Protein AF-F8W9E5-F1 (afdb_monomer_lite)

InterPro domains:
  IPR016491 Septin [cd01850] (1-180)
  IPR027417 P-loop containing nucleoside triphosphate hydrolase [G3DSA:3.40.50.300] (1-180)
  IPR027417 P-loop containing nucleoside triphosphate hydrolase [SSF52540] (2-173)
  IPR030379 Septin-type guanine nucleotide-binding (G) domain [PF00735] (1-180)
  IPR030379 Septin-type guanine nucleotide-binding (G) domain [PS51719] (1-180)

pLDDT: mean 79.99, std 14.49, range [37.31, 93.31]

Foldseek 3Di:
DEAEAPPLCRLVVVCVPPVPVVPPDDDDDPPVVSPDQCPAWDWDWDFDQDPNDTDTDIDTDHGHADPDPDRVPVLVVVLVVQVVLVVQQVCQCVDPPVPDRDRPHAAEYEYEDELPDLEADPSRLVNLVSPQVRYAYDYDHGPCVVDDPVSVVSHVVRHVVVCVVSVRDHDDDPPPPPPD

Structure (mmCIF, N/CA/C/O backbone):
data_AF-F8W9E5-F1
#
_entry.id   AF-F8W9E5-F1
#
loop_
_atom_site.group_PDB
_atom_site.id
_atom_site.type_symbol
_atom_site.label_atom_id
_atom_site.label_alt_id
_atom_site.label_comp_id
_atom_s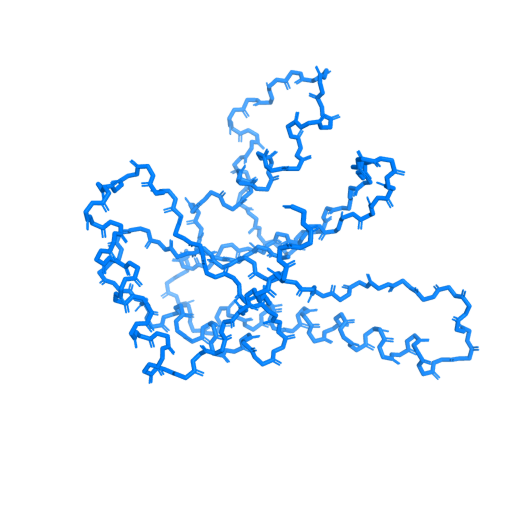ite.label_asym_id
_atom_site.label_entity_id
_atom_site.label_seq_id
_atom_site.pdbx_PDB_ins_code
_atom_site.Cartn_x
_atom_site.Cartn_y
_atom_site.Cartn_z
_atom_site.occupancy
_atom_site.B_iso_or_equiv
_atom_site.auth_seq_id
_atom_site.auth_comp_id
_atom_site.auth_asym_id
_atom_site.auth_atom_id
_atom_site.pdbx_PDB_model_num
ATOM 1 N N . MET A 1 1 ? -6.004 2.697 3.919 1.00 90.06 1 MET A N 1
ATOM 2 C CA . MET A 1 1 ? -4.551 2.927 4.100 1.00 90.06 1 MET A CA 1
ATOM 3 C C . MET A 1 1 ? -3.919 3.147 2.739 1.00 90.06 1 MET A C 1
ATOM 5 O O . MET A 1 1 ? -4.359 2.513 1.785 1.00 90.06 1 MET A O 1
ATOM 9 N N . VAL A 1 2 ? -2.941 4.044 2.631 1.00 90.50 2 VAL A N 1
ATOM 10 C CA . VAL A 1 2 ? -2.163 4.258 1.401 1.00 90.50 2 VAL A CA 1
ATOM 11 C C . VAL A 1 2 ? -0.711 3.881 1.656 1.00 90.50 2 VAL A C 1
ATOM 13 O O . VAL A 1 2 ? -0.153 4.315 2.653 1.00 90.50 2 VAL A O 1
ATOM 16 N N . ALA A 1 3 ? -0.119 3.076 0.776 1.00 89.94 3 ALA A N 1
ATOM 17 C CA . ALA A 1 3 ? 1.264 2.619 0.880 1.00 89.94 3 ALA A CA 1
ATOM 18 C C . ALA A 1 3 ? 1.965 2.710 -0.475 1.00 89.94 3 ALA A C 1
ATOM 20 O O . ALA A 1 3 ? 1.341 2.560 -1.520 1.00 89.94 3 ALA A O 1
ATOM 21 N N . GLY A 1 4 ? 3.266 2.979 -0.472 1.00 88.06 4 GLY A N 1
ATOM 22 C CA . GLY A 1 4 ? 4.052 3.104 -1.698 1.00 88.06 4 GLY A CA 1
ATOM 23 C C . GLY A 1 4 ? 5.309 3.935 -1.498 1.00 88.06 4 GLY A C 1
ATOM 24 O O . GLY A 1 4 ? 5.489 4.584 -0.461 1.00 88.06 4 GLY A O 1
ATOM 25 N N . GLU A 1 5 ? 6.148 3.966 -2.524 1.00 86.56 5 GLU A N 1
ATOM 26 C CA . GLU A 1 5 ? 7.388 4.737 -2.518 1.00 86.56 5 GLU A CA 1
ATOM 27 C C . GLU A 1 5 ? 7.144 6.237 -2.286 1.00 86.56 5 GLU A C 1
ATOM 29 O O . GLU A 1 5 ? 6.066 6.794 -2.558 1.00 86.56 5 GLU A O 1
ATOM 34 N N . SER A 1 6 ? 8.147 6.897 -1.712 1.00 84.81 6 SER A N 1
ATOM 35 C CA . SER A 1 6 ? 8.169 8.350 -1.549 1.00 84.81 6 SER A CA 1
ATOM 36 C C . SER A 1 6 ? 8.002 9.065 -2.899 1.00 84.81 6 SER A C 1
ATOM 38 O O . SER A 1 6 ? 8.430 8.585 -3.944 1.00 84.81 6 SER A O 1
ATOM 40 N N . GLY A 1 7 ? 7.304 10.203 -2.921 1.00 82.69 7 GLY A N 1
ATOM 41 C CA . GLY A 1 7 ? 7.144 10.994 -4.151 1.00 82.69 7 GLY A CA 1
ATOM 42 C C . GLY A 1 7 ? 6.187 10.435 -5.223 1.00 82.69 7 GLY A C 1
ATOM 43 O O . GLY A 1 7 ? 6.042 11.057 -6.280 1.00 82.69 7 GLY A O 1
ATOM 44 N N . LEU A 1 8 ? 5.473 9.331 -4.964 1.00 85.75 8 LEU A N 1
ATOM 45 C CA . LEU A 1 8 ? 4.451 8.778 -5.876 1.00 85.75 8 LEU A CA 1
ATOM 46 C C . LEU A 1 8 ? 3.090 9.503 -5.841 1.00 85.75 8 LEU A C 1
ATOM 48 O O . LEU A 1 8 ? 2.180 9.138 -6.580 1.00 85.75 8 LEU A O 1
ATOM 52 N N . GLY A 1 9 ? 2.937 10.545 -5.017 1.00 83.94 9 GLY A N 1
ATOM 53 C CA . GLY A 1 9 ? 1.697 11.331 -4.945 1.00 83.94 9 GLY A CA 1
ATOM 54 C C . GLY A 1 9 ? 0.598 10.714 -4.072 1.00 83.94 9 GLY A C 1
ATOM 55 O O . GLY A 1 9 ? -0.576 10.987 -4.301 1.00 83.94 9 GLY A O 1
ATOM 56 N N . LYS A 1 10 ? 0.961 9.908 -3.062 1.00 85.12 10 LYS A N 1
ATOM 57 C CA . LYS A 1 10 ? 0.021 9.275 -2.114 1.00 85.12 10 LYS A CA 1
ATOM 58 C C . LYS A 1 10 ? -0.895 10.299 -1.437 1.00 85.12 10 LYS A C 1
ATOM 60 O O . LYS A 1 10 ? -2.113 10.239 -1.593 1.00 85.12 10 LYS A O 1
ATOM 65 N N . SER A 1 11 ? -0.304 11.285 -0.763 1.00 80.44 11 SER A N 1
ATOM 66 C CA . SER A 1 11 ? -1.037 12.340 -0.058 1.00 80.44 11 SER A CA 1
ATOM 67 C C . SER A 1 11 ? -1.807 13.237 -1.038 1.00 80.44 11 SER A C 1
ATOM 69 O O . SER A 1 11 ? -2.925 13.654 -0.752 1.00 80.44 11 SER A O 1
ATOM 71 N N . THR A 1 12 ? -1.276 13.458 -2.249 1.00 84.00 12 THR A N 1
ATOM 72 C CA . THR A 1 12 ? -1.982 14.183 -3.319 1.00 84.00 12 THR A CA 1
ATOM 73 C C . THR A 1 12 ? -3.252 13.458 -3.760 1.00 84.00 12 THR A C 1
ATOM 75 O O . THR A 1 12 ? -4.295 14.099 -3.866 1.00 84.00 12 THR A O 1
ATOM 78 N N . LEU A 1 13 ? -3.200 12.136 -3.975 1.00 82.94 13 LEU A N 1
ATOM 79 C CA . LEU A 1 13 ? -4.382 11.353 -4.342 1.00 82.94 13 LEU A CA 1
ATOM 80 C C . LEU A 1 13 ? -5.411 11.354 -3.208 1.00 82.94 13 LEU A C 1
ATOM 82 O O . LEU A 1 13 ? -6.591 11.568 -3.462 1.00 82.94 13 LEU A O 1
ATOM 86 N N . VAL A 1 14 ? -4.964 11.179 -1.961 1.00 80.06 14 VAL A N 1
ATOM 87 C CA . VAL A 1 14 ? -5.827 11.260 -0.772 1.00 80.06 14 VAL A CA 1
ATOM 88 C C . VAL A 1 14 ? -6.553 12.605 -0.711 1.00 80.06 14 VAL A C 1
ATOM 90 O O . VAL A 1 14 ? -7.770 12.650 -0.533 1.00 80.06 14 VAL A O 1
ATOM 93 N N . HIS A 1 15 ? -5.822 13.704 -0.908 1.00 77.94 15 HIS A N 1
ATOM 94 C CA . HIS A 1 15 ? -6.402 15.042 -0.924 1.00 77.94 15 HIS A CA 1
ATOM 95 C C . HIS A 1 15 ? -7.383 15.229 -2.088 1.00 77.94 15 HIS A C 1
ATOM 97 O O . HIS A 1 15 ? -8.457 15.797 -1.896 1.00 77.94 15 HIS A O 1
ATOM 103 N N . SER A 1 16 ? -7.050 14.722 -3.275 1.00 77.19 16 SER A N 1
ATOM 104 C CA . SER A 1 16 ? -7.917 14.816 -4.448 1.00 77.19 16 SER A CA 1
ATOM 105 C C . SER A 1 16 ? -9.219 14.034 -4.278 1.00 77.19 16 SER A C 1
ATOM 107 O O . SER A 1 16 ? -10.268 14.557 -4.632 1.00 77.19 16 SER A O 1
ATOM 109 N N . LEU A 1 17 ? -9.161 12.812 -3.739 1.00 72.31 17 LEU A N 1
ATOM 110 C CA . LEU A 1 17 ? -10.321 11.923 -3.619 1.00 72.31 17 LEU A CA 1
ATOM 111 C C . LEU A 1 17 ? -11.288 12.347 -2.514 1.00 72.31 17 LEU A C 1
ATOM 113 O O . LEU A 1 17 ? -12.491 12.206 -2.687 1.00 72.31 17 LEU A O 1
ATOM 117 N N . PHE A 1 18 ? -10.774 12.835 -1.382 1.00 66.12 18 PHE A N 1
ATOM 118 C CA . PHE A 1 18 ? -11.603 13.020 -0.186 1.00 66.12 18 PHE A CA 1
ATOM 119 C C . PHE A 1 18 ? -11.687 14.465 0.299 1.00 66.12 18 PHE A C 1
ATOM 121 O O . PHE A 1 18 ? -12.692 14.853 0.880 1.00 66.12 18 PHE A O 1
ATOM 128 N N . LEU A 1 19 ? -10.663 15.291 0.071 1.00 60.38 19 LEU A N 1
ATOM 129 C CA . LEU A 1 19 ? -10.613 16.649 0.633 1.00 60.38 19 LEU A CA 1
ATOM 130 C C . LEU A 1 19 ? -11.053 17.733 -0.364 1.00 60.38 19 LEU A C 1
ATOM 132 O O . LEU A 1 19 ? -11.268 18.871 0.047 1.00 60.38 19 LEU A O 1
ATOM 136 N N . THR A 1 20 ? -11.223 17.409 -1.648 1.00 53.44 20 THR A N 1
ATOM 137 C CA . THR A 1 20 ? -11.643 18.400 -2.659 1.00 53.44 20 THR A CA 1
ATOM 138 C C . THR A 1 20 ? -13.136 18.732 -2.560 1.00 53.44 20 THR A C 1
ATOM 140 O O . THR A 1 20 ? -13.498 19.896 -2.704 1.00 53.44 20 THR A O 1
ATOM 143 N N . ASP A 1 21 ? -13.995 17.767 -2.213 1.00 48.97 21 ASP A N 1
ATOM 144 C CA . ASP A 1 21 ? -15.437 18.022 -2.047 1.00 48.97 21 ASP A CA 1
ATOM 145 C C . ASP A 1 21 ? -15.818 18.600 -0.673 1.00 48.97 21 ASP A C 1
ATOM 147 O O . ASP A 1 21 ? -16.807 19.326 -0.554 1.00 48.97 21 ASP A O 1
ATOM 151 N N . LEU A 1 22 ? -15.013 18.347 0.365 1.00 47.31 22 LEU A N 1
ATOM 152 C CA . LEU A 1 22 ? -15.283 18.805 1.735 1.00 47.31 22 LEU A CA 1
ATOM 153 C C . LEU A 1 22 ? -14.877 20.262 2.011 1.00 47.31 22 LEU A C 1
ATOM 155 O O . LEU A 1 22 ? -15.396 20.881 2.939 1.00 47.31 22 LEU A O 1
ATOM 159 N N . TYR A 1 23 ? -13.981 20.835 1.204 1.00 45.84 23 TYR A N 1
ATOM 160 C CA . TYR A 1 23 ? -13.493 22.207 1.363 1.00 45.84 23 TYR A CA 1
ATOM 161 C C . TYR A 1 23 ? -13.852 23.071 0.150 1.00 45.84 23 TYR A C 1
ATOM 163 O O . TYR A 1 23 ? -12.975 23.555 -0.561 1.00 45.84 23 TYR A O 1
ATOM 171 N N . LYS A 1 24 ? -15.148 23.345 -0.053 1.00 46.81 24 LYS A N 1
ATOM 172 C CA . LYS A 1 24 ? -15.602 24.353 -1.035 1.00 46.81 24 LYS A CA 1
ATOM 173 C C . LYS A 1 24 ? -15.094 25.779 -0.741 1.00 46.81 24 LYS A C 1
ATOM 175 O O . LYS A 1 24 ? -15.193 26.630 -1.615 1.00 46.81 24 LYS A O 1
ATOM 180 N N . ASP A 1 25 ? -14.527 26.036 0.446 1.00 43.41 25 ASP A N 1
ATOM 181 C CA . ASP A 1 25 ? -14.233 27.397 0.925 1.00 43.41 25 ASP A CA 1
ATOM 182 C C . ASP A 1 25 ? -12.866 27.573 1.631 1.00 43.41 25 ASP A C 1
ATOM 184 O O . ASP A 1 25 ? -12.751 28.296 2.620 1.00 43.41 25 ASP A O 1
ATOM 188 N N . ARG A 1 26 ? -11.775 26.935 1.171 1.00 43.44 26 ARG A N 1
ATOM 189 C CA . ARG A 1 26 ? -10.431 27.321 1.659 1.00 43.44 26 ARG A CA 1
ATOM 190 C C . ARG A 1 26 ? -9.377 27.494 0.575 1.00 43.44 26 ARG A C 1
ATOM 192 O O . ARG A 1 26 ? -9.168 26.635 -0.274 1.00 43.44 26 ARG A O 1
ATOM 199 N N . LYS A 1 27 ? -8.684 28.637 0.704 1.00 42.12 27 LYS A N 1
ATOM 200 C CA . LYS A 1 27 ? -7.430 29.029 0.049 1.00 42.12 27 LYS A CA 1
ATOM 201 C C . LYS A 1 27 ? -6.542 27.816 -0.208 1.00 42.12 27 LYS A C 1
ATOM 203 O O . LYS A 1 27 ? -6.202 27.091 0.726 1.00 42.12 27 LYS A O 1
ATOM 208 N N . LEU A 1 28 ? -6.131 27.668 -1.464 1.00 44.16 28 LEU A N 1
ATOM 209 C CA . LEU A 1 28 ? -5.046 26.788 -1.876 1.00 44.16 28 LEU A CA 1
ATOM 210 C C . LEU A 1 28 ? -3.844 27.045 -0.956 1.00 44.16 28 LEU A C 1
ATOM 212 O O . LEU A 1 28 ? -3.233 28.109 -1.025 1.00 44.16 28 LEU A O 1
ATOM 216 N N . LEU A 1 29 ? -3.544 26.101 -0.062 1.00 42.84 29 LEU A N 1
ATOM 217 C CA . LEU A 1 29 ? -2.270 26.092 0.654 1.00 42.84 29 LEU A CA 1
ATOM 218 C C . LEU A 1 29 ? -1.157 26.010 -0.398 1.00 42.84 29 LEU A C 1
ATOM 220 O O . LEU A 1 29 ? -1.277 25.237 -1.360 1.00 42.84 29 LEU A O 1
ATOM 224 N N . SER A 1 30 ? -0.114 26.827 -0.240 1.00 47.31 30 SER A N 1
ATOM 225 C CA . SER A 1 30 ? 1.034 26.856 -1.148 1.00 47.31 30 SER A CA 1
ATOM 226 C C . SER A 1 30 ? 1.631 25.455 -1.285 1.00 47.31 30 SER A C 1
ATOM 228 O O . SER A 1 30 ? 1.647 24.680 -0.328 1.00 47.31 30 SER A O 1
ATOM 230 N N . ALA A 1 31 ? 2.113 25.112 -2.483 1.00 50.09 31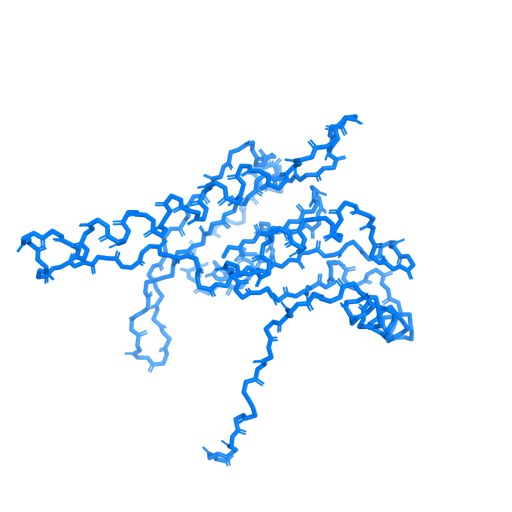 ALA A N 1
ATOM 231 C CA . ALA A 1 31 ? 2.645 23.781 -2.790 1.00 50.09 31 ALA A CA 1
ATOM 232 C C . ALA A 1 31 ? 3.721 23.319 -1.787 1.00 50.09 31 ALA A C 1
ATOM 234 O O . ALA A 1 31 ? 3.818 22.131 -1.512 1.00 50.09 31 ALA A O 1
ATOM 235 N N . GLU A 1 32 ? 4.459 24.256 -1.195 1.00 46.34 32 GLU A N 1
ATOM 236 C CA . GLU A 1 32 ? 5.550 24.026 -0.244 1.00 46.34 32 GLU A CA 1
ATOM 237 C C . GLU A 1 32 ? 5.082 23.474 1.117 1.00 46.34 32 GLU A C 1
ATOM 239 O O . GLU A 1 32 ? 5.745 22.603 1.672 1.00 46.34 32 GLU A O 1
ATOM 244 N N . GLU A 1 33 ? 3.914 23.882 1.630 1.00 46.22 33 GLU A N 1
ATOM 245 C CA . GLU A 1 33 ? 3.366 23.356 2.899 1.00 46.22 33 GLU A CA 1
ATOM 246 C C . GLU A 1 33 ? 2.721 21.968 2.733 1.00 46.22 33 GLU A C 1
ATOM 248 O O . GLU A 1 33 ? 2.460 21.271 3.712 1.00 46.22 33 GLU A O 1
ATOM 253 N N . ARG A 1 34 ? 2.465 21.544 1.487 1.00 50.31 34 ARG A N 1
ATOM 254 C CA . ARG A 1 34 ? 1.841 20.251 1.151 1.00 50.31 34 ARG A CA 1
ATOM 255 C C . ARG A 1 34 ? 2.852 19.105 0.997 1.00 50.31 34 ARG A C 1
ATOM 257 O O . ARG A 1 34 ? 2.428 17.977 0.761 1.00 50.31 34 ARG A O 1
ATOM 264 N N . ILE A 1 35 ? 4.158 19.385 1.087 1.00 51.16 35 ILE A N 1
ATOM 265 C CA . ILE A 1 35 ? 5.258 18.440 0.806 1.00 51.16 35 ILE A CA 1
ATOM 266 C C . ILE A 1 35 ? 6.114 18.216 2.069 1.00 51.16 35 ILE A C 1
ATOM 268 O O . ILE A 1 35 ? 7.334 18.105 1.996 1.00 51.16 35 ILE A O 1
ATOM 272 N N . SER A 1 36 ? 5.520 18.152 3.264 1.00 52.31 36 SER A N 1
ATOM 273 C CA . SER A 1 36 ? 6.252 17.544 4.380 1.00 52.31 36 SER A CA 1
ATOM 274 C C . SER A 1 36 ? 6.324 16.036 4.128 1.00 52.31 36 SER A C 1
ATOM 276 O O . SER A 1 36 ? 5.306 15.378 3.918 1.00 52.31 36 SER A O 1
ATOM 278 N N . GLN A 1 37 ? 7.538 15.479 4.072 1.00 56.84 37 GLN A N 1
ATOM 279 C CA . GLN A 1 37 ? 7.709 14.030 3.981 1.00 56.84 37 GLN A CA 1
ATOM 280 C C . GLN A 1 37 ? 7.043 13.383 5.198 1.00 56.84 37 GLN A C 1
ATOM 282 O O . GLN A 1 37 ? 7.325 13.758 6.337 1.00 56.84 37 GLN A O 1
ATOM 287 N N . THR A 1 38 ? 6.152 12.422 4.965 1.00 57.19 38 THR A N 1
ATOM 288 C CA . THR A 1 38 ? 5.523 11.659 6.041 1.00 57.19 38 THR A CA 1
ATOM 289 C C . THR A 1 38 ? 6.595 10.775 6.683 1.00 57.19 38 THR A C 1
ATOM 291 O O . THR A 1 38 ? 7.044 9.810 6.068 1.00 57.19 38 THR A O 1
ATOM 294 N N . VAL A 1 39 ? 7.059 11.137 7.885 1.00 59.28 39 VAL A N 1
ATOM 295 C CA . VAL A 1 39 ? 8.089 10.386 8.638 1.00 59.28 39 VAL A CA 1
ATOM 296 C C . VAL A 1 39 ? 7.459 9.277 9.491 1.00 59.28 39 VAL A C 1
ATOM 298 O O . VAL A 1 39 ? 8.086 8.255 9.753 1.00 59.28 39 VAL A O 1
ATOM 301 N N . GLU A 1 40 ? 6.192 9.445 9.874 1.00 72.19 40 GLU A N 1
ATOM 302 C CA . GLU A 1 40 ? 5.436 8.529 10.734 1.00 72.19 40 GLU A CA 1
ATOM 303 C C . GLU A 1 40 ? 4.084 8.160 10.107 1.00 72.19 40 GLU A C 1
ATOM 305 O O . GLU A 1 40 ? 3.624 8.806 9.168 1.00 72.19 40 GLU A O 1
ATOM 310 N N . ILE A 1 41 ? 3.436 7.108 10.617 1.00 81.56 41 ILE A N 1
ATOM 311 C CA . ILE A 1 41 ? 2.098 6.705 10.165 1.00 81.56 41 ILE A CA 1
ATOM 312 C C . ILE A 1 41 ? 1.070 7.716 10.694 1.00 81.56 41 ILE A C 1
ATOM 314 O O . ILE A 1 41 ? 0.786 7.749 11.892 1.00 81.56 41 ILE A O 1
ATOM 318 N N . LEU A 1 42 ? 0.488 8.524 9.806 1.00 80.38 42 LEU A N 1
ATOM 319 C CA . LEU A 1 42 ? -0.501 9.544 10.160 1.00 80.38 42 LEU A CA 1
ATOM 320 C C . LEU A 1 42 ? -1.923 9.034 9.926 1.00 80.38 42 LEU A C 1
ATOM 322 O O . LEU A 1 42 ? -2.237 8.483 8.871 1.00 80.38 42 LEU A O 1
ATOM 326 N N . LYS A 1 43 ? -2.809 9.251 10.905 1.00 83.31 43 LYS A N 1
ATOM 327 C CA . LYS A 1 43 ? -4.241 8.948 10.787 1.00 83.31 43 LYS A CA 1
ATOM 328 C C . LYS A 1 43 ? -5.035 10.241 10.630 1.00 83.31 43 LYS A C 1
ATOM 330 O O . LYS A 1 43 ? -5.034 11.083 11.523 1.00 83.31 43 LYS A O 1
ATOM 335 N N . HIS A 1 44 ? -5.776 10.356 9.538 1.00 81.38 44 HIS A N 1
ATOM 336 C CA . HIS A 1 44 ? -6.733 11.427 9.296 1.00 81.38 44 HIS A CA 1
ATOM 337 C C . HIS A 1 44 ? -8.137 10.838 9.292 1.00 81.38 44 HIS A C 1
ATOM 339 O O . HIS A 1 44 ? -8.450 9.981 8.475 1.00 81.38 44 HIS A O 1
ATOM 345 N N . THR A 1 45 ? -8.978 11.270 10.225 1.00 81.31 45 THR A N 1
ATOM 346 C CA . THR A 1 45 ? -10.383 10.853 10.278 1.00 81.31 45 THR A CA 1
ATOM 347 C C . THR A 1 45 ? -11.245 11.980 9.745 1.00 81.31 45 THR A C 1
ATOM 349 O O . THR A 1 45 ? -11.083 13.126 10.161 1.00 81.31 45 THR A O 1
ATOM 352 N N . VAL A 1 46 ? -12.132 11.654 8.815 1.00 79.75 46 VAL A N 1
ATOM 353 C CA . VAL A 1 46 ? -12.977 12.604 8.105 1.00 79.75 46 VAL A CA 1
ATOM 354 C C . VAL A 1 46 ? -14.397 12.057 8.080 1.00 79.75 46 VAL A C 1
ATOM 356 O O . VAL A 1 46 ? -14.615 10.918 7.674 1.00 79.75 46 VAL A O 1
ATOM 359 N N . ASP A 1 47 ? -15.361 12.867 8.501 1.00 81.00 47 ASP A N 1
ATOM 360 C CA . ASP A 1 47 ? -16.779 12.546 8.368 1.00 81.00 47 ASP A CA 1
ATOM 361 C C . ASP A 1 47 ? -17.282 13.072 7.016 1.00 81.00 47 ASP A C 1
ATOM 363 O O . ASP A 1 47 ? -17.189 14.265 6.724 1.00 81.00 47 ASP A O 1
ATOM 367 N N . ILE A 1 48 ? -17.775 12.169 6.174 1.00 78.56 48 ILE A N 1
ATOM 368 C CA . ILE A 1 48 ? -18.254 12.426 4.813 1.00 78.56 48 ILE A CA 1
ATOM 369 C C . ILE A 1 48 ? -19.754 12.125 4.772 1.00 78.56 48 ILE A C 1
ATOM 371 O O . ILE A 1 48 ? -20.217 11.185 5.415 1.00 78.56 48 ILE A O 1
ATOM 375 N N . GLU A 1 49 ? -20.525 12.897 4.012 1.00 78.94 49 GLU A N 1
ATOM 376 C CA . GLU A 1 49 ? -21.933 12.602 3.736 1.00 78.94 49 GLU A CA 1
ATOM 377 C C . GLU A 1 49 ? -22.110 12.343 2.236 1.00 78.94 49 GLU A C 1
ATOM 379 O O . GLU A 1 49 ? -22.053 13.265 1.428 1.00 78.94 49 GLU A O 1
ATOM 384 N N . GLU A 1 50 ? -22.300 11.078 1.864 1.00 72.25 50 GLU A N 1
ATOM 385 C CA . GLU A 1 50 ? -22.465 10.633 0.476 1.00 72.25 50 GLU A CA 1
ATOM 386 C C . GLU A 1 50 ? -23.891 10.110 0.290 1.00 72.25 50 GLU A C 1
ATOM 388 O O . GLU A 1 50 ? -24.315 9.184 0.983 1.00 72.25 50 GLU A O 1
ATOM 393 N N . LYS A 1 51 ? -24.656 10.705 -0.636 1.00 73.62 51 LYS A N 1
ATOM 394 C CA . LYS A 1 51 ? -26.033 10.284 -0.983 1.00 73.62 51 LYS A CA 1
ATOM 395 C C . LYS A 1 51 ? -26.969 10.096 0.235 1.00 73.62 51 LYS A C 1
ATOM 397 O O . LYS A 1 51 ? -27.836 9.227 0.228 1.00 73.62 51 LYS A O 1
ATOM 402 N N . GLY A 1 52 ? -26.802 10.912 1.282 1.00 76.50 52 GLY A N 1
ATOM 403 C CA . GLY A 1 52 ? -27.601 10.858 2.516 1.00 76.50 52 GLY A CA 1
ATOM 404 C C . GLY A 1 52 ? -27.102 9.868 3.579 1.00 76.50 52 GLY A C 1
ATOM 405 O O . GLY A 1 52 ? -27.727 9.742 4.631 1.00 76.50 52 GLY A O 1
ATOM 406 N N . VAL A 1 53 ? -25.973 9.191 3.345 1.00 81.38 53 VAL A N 1
ATOM 407 C CA . VAL A 1 53 ? -25.311 8.315 4.319 1.00 81.38 53 VAL A CA 1
ATOM 408 C C . VAL A 1 53 ? -24.105 9.035 4.917 1.00 81.38 53 VAL A C 1
ATOM 410 O O . VAL A 1 53 ? -23.209 9.474 4.197 1.00 81.38 53 VAL A O 1
ATOM 413 N N . LYS A 1 54 ? -24.065 9.128 6.250 1.00 81.00 54 LYS A N 1
ATOM 414 C CA . LYS A 1 54 ? -22.908 9.649 6.988 1.00 81.00 54 LYS A CA 1
ATOM 415 C C . LYS A 1 54 ? -21.878 8.541 7.174 1.00 81.00 54 LYS A C 1
ATOM 417 O O . LYS A 1 54 ? -22.147 7.546 7.843 1.00 81.00 54 LYS A O 1
ATOM 422 N N . LEU A 1 55 ? -20.705 8.728 6.589 1.00 82.31 55 LEU A N 1
ATOM 423 C CA . LEU A 1 55 ? -19.582 7.805 6.614 1.00 82.31 55 LEU A CA 1
ATOM 424 C C . LEU A 1 55 ? -18.429 8.435 7.387 1.00 82.31 55 LEU A C 1
ATOM 426 O O . LEU A 1 55 ? -17.997 9.542 7.086 1.00 82.31 55 LEU A O 1
ATOM 430 N N . LYS A 1 56 ? -17.888 7.701 8.357 1.00 84.56 56 LYS A N 1
ATOM 431 C CA . LYS A 1 56 ? -16.649 8.076 9.036 1.00 84.56 56 LYS A CA 1
ATOM 432 C C . LYS A 1 56 ? -15.486 7.389 8.333 1.00 84.56 56 LYS A C 1
ATOM 434 O O . LYS A 1 56 ? -15.275 6.190 8.509 1.00 84.56 56 LYS A O 1
ATOM 439 N N . LEU A 1 57 ? -14.751 8.133 7.518 1.00 84.44 57 LEU A N 1
ATOM 440 C CA . LEU A 1 57 ? -13.606 7.629 6.775 1.00 84.44 57 LEU A CA 1
ATOM 441 C C . LEU A 1 57 ? -12.310 7.885 7.547 1.00 84.44 57 LEU A C 1
ATOM 443 O O . LEU A 1 57 ? -11.961 9.028 7.834 1.00 84.44 57 LEU A O 1
ATOM 447 N N . THR A 1 58 ? -11.549 6.826 7.817 1.00 87.00 58 THR A N 1
ATOM 448 C CA . THR A 1 58 ? -10.207 6.933 8.404 1.00 87.00 58 THR A CA 1
ATOM 449 C C . THR A 1 58 ? -9.152 6.637 7.347 1.00 87.00 58 THR A C 1
ATOM 451 O O . THR A 1 58 ? -9.025 5.520 6.844 1.00 87.00 58 THR A O 1
ATOM 454 N N . ILE A 1 59 ? -8.358 7.647 7.024 1.00 86.50 59 ILE A N 1
ATOM 455 C CA . ILE A 1 59 ? -7.255 7.569 6.080 1.00 86.50 59 ILE A CA 1
ATOM 456 C C . ILE A 1 59 ? -5.962 7.422 6.870 1.00 86.50 59 ILE A C 1
ATOM 458 O O . ILE A 1 59 ? -5.652 8.229 7.739 1.00 86.50 59 ILE A O 1
ATOM 462 N N . VAL A 1 60 ? -5.213 6.372 6.560 1.00 87.88 60 VAL A N 1
ATOM 463 C CA . VAL A 1 60 ? -3.903 6.098 7.154 1.00 87.88 60 VAL A CA 1
ATOM 464 C C . VAL A 1 60 ? -2.859 6.349 6.076 1.00 87.88 60 VAL A C 1
ATOM 466 O O . VAL A 1 60 ? -2.836 5.597 5.095 1.00 87.88 60 VAL A O 1
ATOM 469 N N . ASP A 1 61 ? -2.063 7.405 6.238 1.00 86.00 61 ASP A N 1
ATOM 470 C CA . ASP A 1 61 ? -0.908 7.705 5.391 1.00 86.00 61 ASP A CA 1
ATOM 471 C C . ASP A 1 61 ? 0.331 7.042 5.990 1.00 86.00 61 ASP A C 1
ATOM 473 O O . ASP A 1 61 ? 0.627 7.212 7.174 1.00 86.00 61 ASP A O 1
ATOM 477 N N . THR A 1 62 ? 1.025 6.238 5.190 1.00 83.81 62 THR A N 1
ATOM 478 C CA . THR A 1 62 ? 2.247 5.558 5.623 1.00 83.81 62 THR A CA 1
ATOM 479 C C . THR A 1 62 ? 3.470 6.306 5.106 1.00 83.81 62 THR A C 1
ATOM 481 O O . THR A 1 62 ? 3.436 6.790 3.966 1.00 83.81 62 THR A O 1
ATOM 484 N N . PRO A 1 63 ? 4.580 6.322 5.862 1.00 81.38 63 PRO A N 1
ATOM 485 C CA . PRO A 1 63 ? 5.829 6.884 5.371 1.00 81.38 63 PRO A CA 1
ATOM 486 C C . PRO A 1 63 ? 6.239 6.241 4.042 1.00 81.38 63 PRO A C 1
ATOM 488 O O . PRO A 1 63 ? 5.991 5.058 3.787 1.00 81.38 63 PRO A O 1
ATOM 491 N N . GLY A 1 64 ? 6.838 7.041 3.159 1.00 74.44 64 GLY A N 1
ATOM 492 C CA . GLY A 1 64 ? 7.392 6.528 1.911 1.00 74.44 64 GLY A CA 1
ATOM 493 C C . GLY A 1 64 ? 8.575 5.606 2.189 1.00 74.44 64 GLY A C 1
ATOM 494 O O . GLY A 1 64 ? 9.482 5.972 2.927 1.00 74.44 64 GLY A O 1
ATOM 495 N N . PHE A 1 65 ? 8.584 4.421 1.582 1.00 76.75 65 PHE A N 1
ATOM 496 C CA . PHE A 1 65 ? 9.780 3.576 1.533 1.00 76.75 65 PHE A CA 1
ATOM 497 C C . PHE A 1 65 ? 10.610 3.902 0.281 1.00 76.75 65 PHE A C 1
ATOM 499 O O . PHE A 1 65 ? 10.091 4.508 -0.655 1.00 76.75 65 PHE A O 1
ATOM 506 N N . GLY A 1 66 ? 11.884 3.499 0.250 1.00 68.88 66 GLY A N 1
ATOM 507 C CA . GLY A 1 66 ? 12.770 3.698 -0.907 1.00 68.88 66 GLY A CA 1
ATOM 508 C C . GLY A 1 66 ? 13.753 4.870 -0.798 1.00 68.88 66 GLY A C 1
ATOM 509 O O . GLY A 1 66 ? 14.690 4.919 -1.587 1.00 68.88 66 GLY A O 1
ATOM 510 N N . ASP A 1 67 ? 13.607 5.752 0.198 1.00 72.19 67 ASP A N 1
ATOM 511 C CA . ASP A 1 67 ? 14.516 6.896 0.406 1.00 72.19 67 ASP A CA 1
ATOM 512 C C . ASP A 1 67 ? 15.820 6.497 1.132 1.00 72.19 67 ASP A C 1
ATOM 514 O O . ASP A 1 67 ? 16.846 7.169 1.017 1.00 72.19 67 ASP A O 1
ATOM 518 N N . ALA A 1 68 ? 15.806 5.390 1.882 1.00 71.44 68 ALA A N 1
ATOM 519 C CA . ALA A 1 68 ? 16.969 4.899 2.615 1.00 71.44 68 ALA A CA 1
ATOM 520 C C . ALA A 1 68 ? 17.880 4.033 1.729 1.00 71.44 68 ALA A C 1
ATOM 522 O O . ALA A 1 68 ? 17.414 3.295 0.864 1.00 71.44 68 ALA A O 1
ATOM 523 N N . VAL A 1 69 ? 19.192 4.050 1.996 1.00 70.00 69 VAL A N 1
ATOM 524 C CA . VAL A 1 69 ? 20.167 3.165 1.319 1.00 70.00 69 VAL A CA 1
ATOM 525 C C . VAL A 1 69 ? 19.878 1.693 1.622 1.00 70.00 69 VAL A C 1
ATOM 527 O O . VAL A 1 69 ? 20.049 0.833 0.760 1.00 70.00 69 VAL A O 1
ATOM 530 N N . ASN A 1 70 ? 19.405 1.405 2.839 1.00 71.00 70 ASN A N 1
ATOM 531 C CA . ASN A 1 70 ? 18.949 0.081 3.219 1.00 71.00 70 ASN A CA 1
ATOM 532 C C . ASN A 1 70 ? 17.421 0.055 3.372 1.00 71.00 70 ASN A C 1
ATOM 534 O O . ASN A 1 70 ? 16.882 0.641 4.306 1.00 71.00 70 ASN A O 1
ATOM 538 N N . ASN A 1 71 ? 16.745 -0.653 2.466 1.00 70.25 71 ASN A N 1
ATOM 539 C CA . ASN A 1 71 ? 15.295 -0.870 2.497 1.00 70.25 71 ASN A CA 1
ATOM 540 C C . ASN A 1 71 ? 14.926 -2.310 2.890 1.00 70.25 71 ASN A C 1
ATOM 542 O O . ASN A 1 71 ? 13.801 -2.742 2.632 1.00 70.25 71 ASN A O 1
ATOM 546 N N . THR A 1 72 ? 15.847 -3.083 3.483 1.00 71.31 72 THR A N 1
ATOM 547 C CA . THR A 1 72 ? 15.482 -4.390 4.042 1.00 71.31 72 THR A CA 1
ATOM 548 C C . THR A 1 72 ? 14.392 -4.202 5.092 1.00 71.31 72 THR A C 1
ATOM 550 O O . THR A 1 72 ? 14.594 -3.485 6.067 1.00 71.31 72 THR A O 1
ATOM 553 N N . GLU A 1 73 ? 13.251 -4.863 4.881 1.00 74.94 73 GLU A N 1
ATOM 554 C CA . GLU A 1 73 ? 12.128 -4.930 5.823 1.00 74.94 73 GLU A CA 1
ATOM 555 C C . GLU A 1 73 ? 11.360 -3.614 6.042 1.00 74.94 73 GLU A C 1
ATOM 557 O O . GLU A 1 73 ? 10.746 -3.409 7.089 1.00 74.94 73 GLU A O 1
ATOM 562 N N . CYS A 1 74 ? 11.307 -2.746 5.026 1.00 81.31 74 CYS A N 1
ATOM 563 C CA . CYS A 1 74 ? 10.528 -1.499 5.063 1.00 81.31 74 CYS A CA 1
ATOM 564 C C . CYS A 1 74 ? 9.016 -1.692 5.312 1.00 81.31 74 CYS A C 1
ATOM 566 O O . CYS A 1 74 ? 8.327 -0.744 5.682 1.00 81.31 74 CYS A O 1
ATOM 568 N N . TRP A 1 75 ? 8.491 -2.909 5.133 1.00 84.94 75 TRP A N 1
ATOM 569 C CA . TRP A 1 75 ? 7.096 -3.257 5.409 1.00 84.94 75 TRP A CA 1
ATOM 570 C C . TRP A 1 75 ? 6.799 -3.497 6.892 1.00 84.94 75 TRP A C 1
ATOM 572 O O . TRP A 1 75 ? 5.640 -3.368 7.277 1.00 84.94 75 TRP A O 1
ATOM 582 N N . LYS A 1 76 ? 7.802 -3.801 7.735 1.00 87.81 76 LYS A N 1
ATOM 583 C CA . LYS A 1 76 ? 7.590 -4.156 9.153 1.00 87.81 76 LYS A CA 1
ATOM 584 C C . LYS A 1 76 ? 6.739 -3.142 9.922 1.00 87.81 76 LYS A C 1
ATOM 586 O O . LYS A 1 76 ? 5.723 -3.562 10.460 1.00 87.81 76 LYS A O 1
ATOM 591 N N . PRO A 1 77 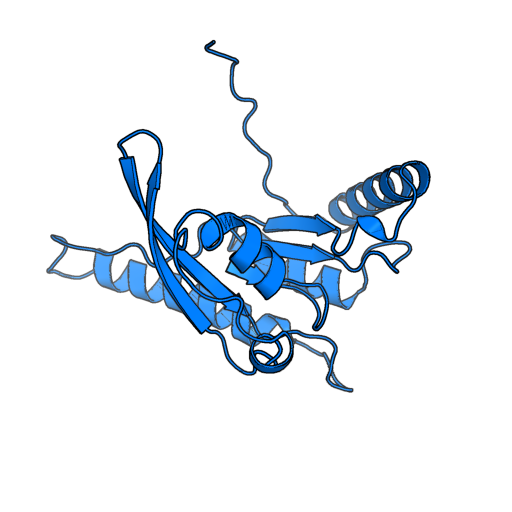? 7.034 -1.826 9.907 1.00 87.38 77 PRO A N 1
ATOM 592 C CA . PRO A 1 77 ? 6.237 -0.857 10.663 1.00 87.38 77 PRO A CA 1
ATOM 593 C C . PRO A 1 77 ? 4.769 -0.810 10.225 1.00 87.38 77 PRO A C 1
ATOM 595 O O . PRO A 1 77 ? 3.882 -0.538 11.028 1.00 87.38 77 PRO A O 1
ATOM 598 N N . ILE A 1 78 ? 4.504 -1.075 8.943 1.00 88.44 78 ILE A N 1
ATOM 599 C CA . ILE A 1 78 ? 3.154 -1.055 8.372 1.00 88.44 78 ILE A CA 1
ATOM 600 C C . ILE A 1 78 ? 2.420 -2.351 8.720 1.00 88.44 78 ILE A C 1
ATOM 602 O O . ILE A 1 78 ? 1.254 -2.310 9.108 1.00 88.44 78 ILE A O 1
ATOM 606 N N . THR A 1 79 ? 3.107 -3.490 8.639 1.00 89.75 79 THR A N 1
ATOM 607 C CA . THR A 1 79 ? 2.587 -4.784 9.082 1.00 89.75 79 THR A CA 1
ATOM 608 C C . THR A 1 79 ? 2.269 -4.771 10.581 1.00 89.75 79 THR A C 1
ATOM 610 O O . THR A 1 79 ? 1.159 -5.138 10.958 1.00 89.75 79 THR A O 1
ATOM 613 N N . ASP A 1 80 ? 3.184 -4.275 11.416 1.00 90.81 80 ASP A N 1
ATOM 614 C CA . ASP A 1 80 ? 3.012 -4.168 12.869 1.00 90.81 80 ASP A CA 1
ATOM 615 C C . ASP A 1 80 ? 1.848 -3.234 13.221 1.00 90.81 80 ASP A C 1
ATOM 617 O O . ASP A 1 80 ? 1.049 -3.525 14.108 1.00 90.81 80 ASP A O 1
ATOM 621 N N . TYR A 1 81 ? 1.701 -2.126 12.488 1.00 91.00 81 TYR A N 1
ATOM 622 C CA . TYR A 1 81 ? 0.574 -1.213 12.652 1.00 91.00 81 TYR A CA 1
ATOM 623 C C . TYR A 1 81 ? -0.771 -1.898 12.375 1.00 91.00 81 TYR A C 1
ATOM 625 O O . TYR A 1 81 ? -1.725 -1.726 13.140 1.00 91.00 81 TYR A O 1
ATOM 633 N N . VAL A 1 82 ? -0.854 -2.670 11.288 1.00 92.19 82 VAL A N 1
ATOM 634 C CA . VAL A 1 82 ? -2.050 -3.437 10.918 1.00 92.19 82 VAL A CA 1
ATOM 635 C C . VAL A 1 82 ? -2.365 -4.487 11.985 1.00 92.19 82 VAL A C 1
ATOM 637 O O . VAL A 1 82 ? -3.505 -4.547 12.449 1.00 92.19 82 VAL A O 1
ATOM 640 N N . ASP A 1 83 ? -1.363 -5.251 12.423 1.00 92.44 83 ASP A N 1
ATOM 641 C CA . ASP A 1 83 ? -1.512 -6.257 13.480 1.00 92.44 83 ASP A CA 1
ATOM 642 C C . ASP A 1 83 ? -1.987 -5.622 14.791 1.00 92.44 83 ASP A C 1
ATOM 644 O O . ASP A 1 83 ? -2.906 -6.133 15.428 1.00 92.44 83 ASP A O 1
ATOM 648 N N . GLN A 1 84 ? -1.450 -4.455 15.152 1.00 92.25 84 GLN A N 1
ATOM 649 C CA . GLN A 1 84 ? -1.885 -3.708 16.328 1.00 92.25 84 GLN A CA 1
ATOM 650 C C . GLN A 1 84 ? -3.354 -3.266 16.223 1.00 92.25 84 GLN A C 1
ATOM 652 O O . GLN A 1 84 ? -4.072 -3.300 17.223 1.00 92.25 84 GLN A O 1
ATOM 657 N N . GLN A 1 85 ? -3.831 -2.854 15.038 1.00 91.62 85 GLN A N 1
ATOM 658 C CA . GLN A 1 85 ? -5.251 -2.507 14.866 1.00 91.62 85 GLN A CA 1
ATOM 659 C C . GLN A 1 85 ? -6.152 -3.742 15.008 1.00 91.62 85 GLN A C 1
ATOM 661 O O . GLN A 1 85 ? -7.228 -3.647 15.601 1.00 91.62 85 GLN A O 1
ATOM 666 N N . PHE A 1 86 ? -5.718 -4.899 14.498 1.00 91.50 86 PHE A N 1
ATOM 667 C CA . PHE A 1 86 ? -6.446 -6.156 14.671 1.00 91.50 86 PHE A CA 1
ATOM 668 C C . PHE A 1 86 ? -6.465 -6.615 16.126 1.00 91.50 86 PHE A C 1
ATOM 670 O O . PHE A 1 86 ? -7.523 -6.986 16.630 1.00 91.50 86 PHE A O 1
ATOM 677 N N . GLU A 1 87 ? -5.330 -6.545 16.821 1.00 91.06 87 GLU A N 1
ATOM 678 C CA . GLU A 1 87 ? -5.241 -6.921 18.229 1.00 91.06 87 GLU A CA 1
ATOM 679 C C . GLU A 1 87 ? -6.106 -6.011 19.106 1.00 91.06 87 GLU A C 1
ATOM 681 O O . GLU A 1 87 ? -6.813 -6.496 19.989 1.00 91.06 87 GLU A O 1
ATOM 686 N N . GLN A 1 88 ? -6.104 -4.701 18.842 1.00 89.62 88 GLN A N 1
ATOM 687 C CA . GLN A 1 88 ? -6.955 -3.754 19.557 1.00 89.62 88 GLN A CA 1
ATOM 688 C C . GLN A 1 88 ? -8.437 -4.109 19.388 1.00 89.62 88 GLN A C 1
ATOM 690 O O . GLN A 1 88 ? -9.155 -4.224 20.379 1.00 89.62 88 GLN A O 1
ATOM 695 N N . TYR A 1 89 ? -8.874 -4.363 18.150 1.00 89.50 89 TYR A N 1
ATOM 696 C CA . TYR A 1 89 ? -10.248 -4.783 17.874 1.00 89.50 89 TYR A CA 1
ATOM 697 C C . TYR A 1 89 ? -10.596 -6.100 18.585 1.00 89.50 89 TYR A C 1
ATOM 699 O O . TYR A 1 89 ? -11.646 -6.213 19.213 1.00 89.50 89 TYR A O 1
ATOM 707 N N . PHE A 1 90 ? -9.690 -7.080 18.546 1.00 88.88 90 PHE A N 1
ATOM 708 C CA . PHE A 1 90 ? -9.870 -8.375 19.202 1.00 88.88 90 PHE A CA 1
ATOM 709 C C . PHE A 1 90 ? -9.988 -8.255 20.730 1.00 88.88 90 PHE A C 1
ATOM 711 O O . PHE A 1 90 ? -10.812 -8.934 21.350 1.00 88.88 90 PHE A O 1
ATOM 718 N N . ARG A 1 91 ? -9.193 -7.378 21.356 1.00 88.75 91 ARG A N 1
ATOM 719 C CA . ARG A 1 91 ? -9.274 -7.093 22.797 1.00 88.75 91 ARG A CA 1
ATOM 720 C C . ARG A 1 91 ? -10.601 -6.434 23.165 1.00 88.75 91 ARG A C 1
ATOM 722 O O . ARG A 1 91 ? -11.206 -6.826 24.162 1.00 88.75 91 ARG A O 1
ATOM 729 N N . ASP A 1 92 ? -11.062 -5.483 22.357 1.00 86.88 92 ASP A N 1
ATOM 730 C CA . ASP A 1 92 ? -12.328 -4.780 22.582 1.00 86.88 92 ASP A CA 1
ATOM 731 C C . ASP A 1 92 ? -13.541 -5.717 22.406 1.00 86.88 92 ASP A C 1
ATOM 733 O O . ASP A 1 92 ? -14.500 -5.645 23.177 1.00 86.88 92 ASP A O 1
ATOM 737 N N . GLU A 1 93 ? -13.473 -6.662 21.462 1.00 85.31 93 GLU A N 1
ATOM 738 C CA . GLU A 1 93 ? -14.473 -7.722 21.269 1.00 85.31 93 GLU A CA 1
ATOM 739 C C . GLU A 1 93 ? -14.476 -8.753 22.415 1.00 85.31 93 GLU A C 1
ATOM 741 O O . GLU A 1 93 ? -15.535 -9.147 22.921 1.00 85.31 93 GLU A O 1
ATOM 746 N N . SER A 1 94 ? -13.287 -9.157 22.871 1.00 85.50 94 SER A N 1
ATOM 747 C CA . SER A 1 94 ? -13.112 -10.111 23.976 1.00 85.50 94 SER A CA 1
ATOM 748 C C . SER A 1 94 ? -13.470 -9.518 25.343 1.00 85.50 94 SER A C 1
ATOM 750 O O . SER A 1 94 ? -13.773 -10.257 26.283 1.00 85.50 94 SER A O 1
ATOM 752 N N . GLY A 1 95 ? -13.454 -8.189 25.465 1.00 82.62 95 GLY A N 1
ATOM 753 C CA . GLY A 1 95 ? -13.761 -7.463 26.689 1.00 82.62 95 GLY A CA 1
ATOM 754 C C . GLY A 1 95 ? -15.219 -7.585 27.155 1.00 82.62 95 GLY A C 1
ATOM 755 O O . GLY A 1 95 ? -16.121 -8.044 26.451 1.00 82.62 95 GLY A O 1
ATOM 756 N N . LEU A 1 96 ? -15.458 -7.131 28.389 1.00 74.19 96 LEU A N 1
ATOM 757 C CA . LEU A 1 96 ? -16.781 -7.143 29.031 1.00 74.19 96 LEU A CA 1
ATOM 758 C C . LEU A 1 96 ? -17.708 -6.024 28.506 1.00 74.19 96 LEU A C 1
ATOM 760 O O . LEU A 1 96 ? -18.927 -6.184 28.490 1.00 74.19 96 LEU A O 1
ATOM 764 N N . ASN A 1 97 ? -17.147 -4.900 28.041 1.00 67.81 97 ASN A N 1
ATOM 765 C CA . ASN A 1 97 ? -17.892 -3.711 27.604 1.00 67.81 97 ASN A CA 1
ATOM 766 C C . ASN A 1 97 ? -18.040 -3.638 26.074 1.00 67.81 97 ASN A C 1
ATOM 768 O O . ASN A 1 97 ? -17.449 -2.789 25.416 1.00 67.81 97 ASN A O 1
ATOM 772 N N . ARG A 1 98 ? -18.894 -4.494 25.507 1.00 72.56 98 ARG A N 1
ATOM 773 C CA . ARG A 1 98 ? -19.071 -4.653 24.046 1.00 72.56 98 ARG A CA 1
ATOM 774 C C . ARG A 1 98 ? -19.980 -3.622 23.361 1.00 72.56 98 ARG A C 1
ATOM 776 O O . ARG A 1 98 ? -20.226 -3.714 22.166 1.00 72.56 98 ARG A O 1
ATOM 783 N N . LYS A 1 99 ? -20.554 -2.668 24.100 1.00 69.75 99 LYS A N 1
ATOM 784 C CA . LYS A 1 99 ? -21.679 -1.848 23.601 1.00 69.75 99 LYS A CA 1
ATOM 785 C C . LYS A 1 99 ? -21.296 -0.754 22.595 1.00 69.75 99 LYS A C 1
ATOM 787 O O . LYS A 1 99 ? -22.195 -0.225 21.955 1.00 69.75 99 LYS A O 1
ATOM 792 N N . ASN A 1 100 ? -20.017 -0.395 22.464 1.00 69.81 100 ASN A N 1
ATOM 793 C CA . ASN A 1 100 ? -19.584 0.663 21.544 1.00 69.81 100 ASN A CA 1
ATOM 794 C C . ASN A 1 100 ? -18.170 0.408 20.991 1.00 69.81 100 ASN A C 1
ATOM 796 O O . ASN A 1 100 ? -17.262 1.214 21.193 1.00 69.81 100 ASN A O 1
ATOM 800 N N . ILE A 1 101 ? -17.971 -0.749 20.354 1.00 78.00 101 ILE A N 1
ATOM 801 C CA . ILE A 1 101 ? -16.695 -1.096 19.715 1.00 78.00 101 ILE A CA 1
ATOM 802 C C . ILE A 1 101 ? -16.549 -0.255 18.443 1.00 78.00 101 ILE A C 1
ATOM 804 O O . ILE A 1 101 ? -17.437 -0.248 17.592 1.00 78.00 101 ILE A O 1
ATOM 808 N N . GLN A 1 102 ? -15.436 0.465 18.319 1.00 77.88 102 GLN A N 1
ATOM 809 C CA . GLN A 1 102 ? -15.104 1.216 17.110 1.00 77.88 102 GLN A CA 1
ATOM 810 C C . GLN A 1 102 ? -14.202 0.370 16.214 1.00 77.88 102 GLN A C 1
ATOM 812 O O . GLN A 1 102 ? -13.142 -0.081 16.647 1.00 77.88 102 GLN A O 1
ATOM 817 N N . ASP A 1 103 ? -14.603 0.173 14.959 1.00 84.56 103 ASP A N 1
ATOM 818 C CA . ASP A 1 103 ? -13.776 -0.539 13.988 1.00 84.56 103 ASP A CA 1
ATOM 819 C C . ASP A 1 103 ? -12.677 0.381 13.436 1.00 84.56 103 ASP A C 1
ATOM 821 O O . ASP A 1 103 ? -12.927 1.243 12.594 1.00 84.56 103 ASP A O 1
ATOM 825 N N . ASN A 1 104 ? -11.455 0.193 13.933 1.00 84.69 104 ASN A N 1
ATOM 826 C CA . ASN A 1 104 ? -10.255 0.896 13.471 1.00 84.69 104 ASN A CA 1
ATOM 827 C C . ASN A 1 104 ? -9.367 0.021 12.568 1.00 84.69 104 ASN A C 1
ATOM 829 O O . ASN A 1 104 ? -8.222 0.388 12.287 1.00 84.69 104 ASN A O 1
ATOM 833 N N . ARG A 1 105 ? -9.854 -1.150 12.134 1.00 91.06 105 ARG A N 1
ATOM 834 C CA . ARG A 1 105 ? -9.085 -2.063 11.281 1.00 91.06 105 ARG A CA 1
ATOM 835 C C . ARG A 1 105 ? -8.871 -1.448 9.903 1.00 91.06 105 ARG A C 1
ATOM 837 O O . ARG A 1 105 ? -9.658 -0.638 9.416 1.00 91.06 105 ARG A O 1
ATOM 844 N N . VAL A 1 106 ? -7.786 -1.849 9.249 1.00 91.56 106 VAL A N 1
ATOM 845 C CA . VAL A 1 106 ? -7.504 -1.405 7.884 1.00 91.56 106 VAL A CA 1
ATOM 846 C C . VAL A 1 106 ? -8.312 -2.259 6.910 1.00 91.56 106 VAL A C 1
ATOM 848 O O . VAL A 1 106 ? -7.960 -3.404 6.654 1.00 91.56 106 VAL A O 1
ATOM 851 N N . HIS A 1 107 ? -9.379 -1.698 6.337 1.00 90.44 107 HIS A N 1
ATOM 852 C CA . HIS A 1 107 ? -10.241 -2.428 5.392 1.00 90.44 107 HIS A CA 1
ATOM 853 C C . HIS A 1 107 ? -9.584 -2.661 4.027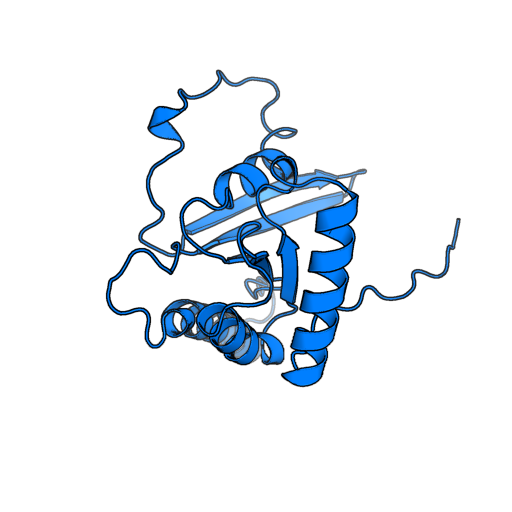 1.00 90.44 107 HIS A C 1
ATOM 855 O O . HIS A 1 107 ? -9.793 -3.697 3.398 1.00 90.44 107 HIS A O 1
ATOM 861 N N . CYS A 1 108 ? -8.800 -1.686 3.564 1.00 91.56 108 CYS A N 1
ATOM 862 C CA . CYS A 1 108 ? -8.155 -1.707 2.256 1.00 91.56 108 CYS A CA 1
ATOM 863 C C . CYS A 1 108 ? -6.828 -0.939 2.274 1.00 91.56 108 CYS A C 1
ATOM 865 O O . CYS A 1 108 ? -6.706 0.133 2.890 1.00 91.56 108 CYS A O 1
ATOM 867 N N . CYS A 1 109 ? -5.845 -1.471 1.550 1.00 92.62 109 CYS A N 1
ATOM 868 C CA . CYS A 1 109 ? -4.563 -0.841 1.280 1.00 92.62 109 CYS A CA 1
ATOM 869 C C . CYS A 1 109 ? -4.450 -0.497 -0.207 1.00 92.62 109 CYS A C 1
ATOM 871 O O . CYS A 1 109 ? -4.371 -1.384 -1.055 1.00 92.62 109 CYS A O 1
ATOM 873 N N . LEU A 1 110 ? -4.397 0.796 -0.519 1.00 92.94 110 LEU A N 1
ATOM 874 C CA . LEU A 1 110 ? -4.055 1.271 -1.855 1.00 92.94 110 LEU A CA 1
ATOM 875 C C . LEU A 1 110 ? -2.534 1.261 -1.989 1.00 92.94 110 LEU A C 1
ATOM 877 O O . LEU A 1 110 ? -1.850 2.012 -1.289 1.00 92.94 110 LEU A O 1
ATOM 881 N N . TYR A 1 111 ? -2.014 0.398 -2.856 1.00 92.50 111 TYR A N 1
ATOM 882 C CA . TYR A 1 111 ? 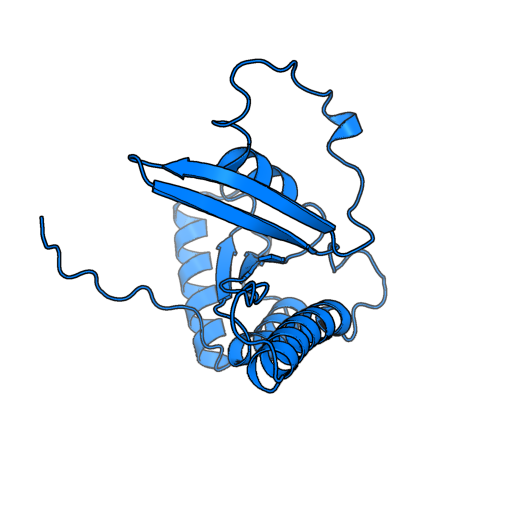-0.580 0.227 -3.046 1.00 92.50 111 TYR A CA 1
ATOM 883 C C . TYR A 1 111 ? -0.112 0.920 -4.325 1.00 92.50 111 TYR A C 1
ATOM 885 O O . TYR A 1 111 ? -0.510 0.536 -5.421 1.00 92.50 111 TYR A O 1
ATOM 893 N N . PHE A 1 112 ? 0.726 1.944 -4.193 1.00 92.62 112 PHE A N 1
ATOM 894 C CA . PHE A 1 112 ? 1.218 2.747 -5.307 1.00 92.62 112 PHE A CA 1
ATOM 895 C C . PHE A 1 112 ? 2.478 2.120 -5.902 1.00 92.62 112 PHE A C 1
ATOM 897 O O . PHE A 1 112 ? 3.530 2.079 -5.265 1.00 92.62 112 PHE A O 1
ATOM 904 N N . ILE A 1 113 ? 2.364 1.690 -7.154 1.00 91.44 113 ILE A N 1
ATOM 905 C CA . ILE A 1 113 ? 3.443 1.150 -7.975 1.00 91.44 113 ILE A CA 1
ATOM 906 C C . ILE A 1 113 ? 4.029 2.287 -8.812 1.00 91.44 113 ILE A C 1
ATOM 908 O O . ILE A 1 113 ? 3.295 3.077 -9.412 1.00 91.44 113 ILE A O 1
ATOM 912 N N . SER A 1 114 ? 5.357 2.366 -8.861 1.00 89.50 114 SER A N 1
ATOM 913 C CA . SER A 1 114 ? 6.065 3.361 -9.667 1.00 89.50 114 SER A CA 1
ATOM 914 C C . SER A 1 114 ? 5.818 3.144 -11.173 1.00 89.50 114 SER A C 1
ATOM 916 O O . SER A 1 114 ? 5.957 2.014 -11.648 1.00 89.50 114 SER A O 1
ATOM 918 N N . PRO A 1 115 ? 5.496 4.195 -11.955 1.00 87.44 115 PRO A N 1
ATOM 919 C CA . PRO A 1 115 ? 5.246 4.072 -13.396 1.00 87.44 115 PRO A CA 1
ATOM 920 C C . PRO A 1 115 ? 6.527 3.862 -14.211 1.00 87.44 115 PRO A C 1
ATOM 922 O O . PRO A 1 115 ? 6.463 3.461 -15.367 1.00 87.44 115 PRO A O 1
ATOM 925 N N . PHE A 1 116 ? 7.693 4.141 -13.624 1.00 79.81 116 PHE A N 1
ATOM 926 C CA . PHE A 1 116 ? 8.988 4.071 -14.305 1.00 79.81 116 PHE A CA 1
ATOM 927 C C . PHE A 1 116 ? 9.553 2.640 -14.382 1.00 79.81 116 PHE A C 1
ATOM 929 O O . PHE A 1 116 ? 10.615 2.412 -14.962 1.00 79.81 116 PHE A O 1
ATOM 936 N N . GLY A 1 117 ? 8.866 1.666 -13.779 1.00 69.69 117 GLY A N 1
ATOM 937 C CA . GLY A 1 117 ? 9.262 0.262 -13.778 1.00 69.69 117 GLY A CA 1
ATOM 938 C C . GLY A 1 117 ? 8.831 -0.479 -15.043 1.00 69.69 117 GLY A C 1
ATOM 939 O O . GLY A 1 117 ? 7.782 -0.216 -15.618 1.00 69.69 117 GLY A O 1
ATOM 940 N N . HIS A 1 118 ? 9.626 -1.469 -15.454 1.00 80.00 118 HIS A N 1
ATOM 941 C CA . HIS A 1 118 ? 9.226 -2.429 -16.492 1.00 80.00 118 HIS A CA 1
ATOM 942 C C . HIS A 1 118 ? 8.338 -3.566 -15.946 1.00 80.00 118 HIS A C 1
ATOM 944 O O . HIS A 1 118 ? 7.827 -4.353 -16.747 1.00 80.00 118 HIS A O 1
ATOM 950 N N . GLY A 1 119 ? 8.184 -3.629 -14.617 1.00 84.44 119 GLY A N 1
ATOM 951 C CA . GLY A 1 119 ? 7.495 -4.644 -13.816 1.00 84.44 119 GLY A CA 1
ATOM 952 C C . GLY A 1 119 ? 7.534 -4.271 -12.323 1.00 84.44 119 GLY A C 1
ATOM 953 O O . GLY A 1 119 ? 7.898 -3.141 -11.975 1.00 84.44 119 GLY A O 1
ATOM 954 N N . LEU A 1 120 ? 7.179 -5.209 -11.448 1.00 88.31 120 LEU A N 1
ATOM 955 C CA . LEU A 1 120 ? 7.236 -5.075 -9.993 1.00 88.31 120 LEU A CA 1
ATOM 956 C C . LEU A 1 120 ? 8.677 -5.151 -9.488 1.00 88.31 120 LEU A C 1
ATOM 958 O O . LEU A 1 120 ? 9.436 -6.064 -9.819 1.00 88.31 120 LEU A O 1
ATOM 962 N N . ARG A 1 121 ? 9.071 -4.208 -8.629 1.00 88.50 121 ARG A N 1
ATOM 963 C CA . ARG A 1 121 ? 10.400 -4.267 -8.012 1.00 88.50 121 ARG A CA 1
ATOM 964 C C . ARG A 1 121 ? 10.420 -5.331 -6.915 1.00 88.50 121 ARG A C 1
ATOM 966 O O . ARG A 1 121 ? 9.400 -5.547 -6.263 1.00 88.50 121 ARG A O 1
ATOM 973 N N . PRO A 1 122 ? 11.583 -5.930 -6.608 1.00 87.88 122 PRO A N 1
ATOM 974 C CA . PRO A 1 122 ? 11.695 -6.906 -5.522 1.00 87.88 122 PRO A CA 1
ATOM 975 C C . PRO A 1 122 ? 11.217 -6.376 -4.161 1.00 87.88 122 PRO A C 1
ATOM 977 O O . PRO A 1 122 ? 10.626 -7.123 -3.385 1.00 87.88 122 PRO A O 1
ATOM 980 N N . VAL A 1 123 ? 11.431 -5.081 -3.891 1.00 87.19 123 VAL A N 1
ATOM 981 C CA . VAL A 1 123 ? 10.911 -4.405 -2.690 1.00 87.19 123 VAL A CA 1
ATOM 982 C C . VAL A 1 123 ? 9.384 -4.411 -2.682 1.00 87.19 123 VAL A C 1
ATOM 984 O O . VAL A 1 123 ? 8.784 -4.731 -1.659 1.00 87.19 123 VAL A O 1
ATOM 987 N N . ASP A 1 124 ? 8.763 -4.124 -3.828 1.00 89.19 124 ASP A N 1
ATOM 988 C CA . ASP A 1 124 ? 7.309 -4.084 -3.950 1.00 89.19 124 ASP A CA 1
ATOM 989 C C . ASP A 1 124 ? 6.704 -5.488 -3.780 1.00 89.19 124 ASP A C 1
ATOM 991 O O . ASP A 1 124 ? 5.732 -5.668 -3.048 1.00 89.19 124 ASP A O 1
ATOM 995 N N . VAL A 1 125 ? 7.344 -6.510 -4.360 1.00 89.94 125 VAL A N 1
ATOM 996 C CA . VAL A 1 125 ? 6.960 -7.920 -4.185 1.00 89.94 125 VAL A CA 1
ATOM 997 C C . VAL A 1 125 ? 7.048 -8.342 -2.718 1.00 89.94 125 VAL A C 1
ATOM 999 O O . VAL A 1 125 ? 6.111 -8.948 -2.204 1.00 89.94 125 VAL A O 1
ATOM 1002 N N . GLY A 1 126 ? 8.150 -8.026 -2.029 1.00 88.69 126 GLY A N 1
ATOM 1003 C CA . GLY A 1 126 ? 8.317 -8.346 -0.607 1.00 88.69 126 GLY A CA 1
ATOM 1004 C C . GLY A 1 126 ? 7.259 -7.670 0.264 1.00 88.69 126 GLY A C 1
ATOM 1005 O O . GLY A 1 126 ? 6.668 -8.305 1.135 1.00 88.69 126 GLY A O 1
ATOM 1006 N N . PHE A 1 127 ? 6.958 -6.407 -0.036 1.00 89.38 127 PHE A N 1
ATOM 1007 C CA . PHE A 1 127 ? 5.938 -5.639 0.662 1.00 89.38 127 PHE A CA 1
ATOM 1008 C C . PHE A 1 127 ? 4.535 -6.227 0.465 1.00 89.38 127 PHE A C 1
ATOM 1010 O O . PHE A 1 127 ? 3.814 -6.471 1.432 1.00 89.38 127 PHE A O 1
ATOM 1017 N N . MET A 1 128 ? 4.146 -6.489 -0.786 1.00 91.44 128 MET A N 1
ATOM 1018 C CA . MET A 1 128 ? 2.833 -7.048 -1.102 1.00 91.44 128 MET A CA 1
ATOM 1019 C C . MET A 1 128 ? 2.670 -8.457 -0.522 1.00 91.44 128 MET A C 1
ATOM 1021 O O . MET A 1 128 ? 1.623 -8.747 0.047 1.00 91.44 128 MET A O 1
ATOM 1025 N N . LYS A 1 129 ? 3.712 -9.300 -0.563 1.00 91.31 129 LYS A N 1
ATOM 1026 C CA . LYS A 1 129 ? 3.707 -10.621 0.090 1.00 91.31 129 LYS A CA 1
ATOM 1027 C C . LYS A 1 129 ? 3.560 -10.548 1.607 1.00 91.31 129 LYS A C 1
ATOM 1029 O O . LYS A 1 129 ? 2.933 -11.411 2.199 1.00 91.31 129 LYS A O 1
ATOM 1034 N N . ALA A 1 130 ? 4.113 -9.537 2.267 1.00 89.88 130 ALA A N 1
ATOM 1035 C CA . ALA A 1 130 ? 3.931 -9.401 3.711 1.00 89.88 130 ALA A CA 1
ATOM 1036 C C . ALA A 1 130 ? 2.510 -8.940 4.087 1.00 89.88 130 ALA A C 1
ATOM 1038 O O . ALA A 1 130 ? 2.042 -9.222 5.190 1.00 89.88 130 ALA A O 1
ATOM 1039 N N . LEU A 1 131 ? 1.833 -8.215 3.191 1.00 91.06 131 LEU A N 1
ATOM 1040 C CA . LEU A 1 131 ? 0.570 -7.541 3.493 1.00 91.06 131 LEU A CA 1
ATOM 1041 C C . LEU A 1 131 ? -0.674 -8.268 2.949 1.00 91.06 131 LEU A C 1
ATOM 1043 O O . LEU A 1 131 ? -1.748 -8.124 3.530 1.00 91.06 131 LEU A O 1
ATOM 1047 N N . HIS A 1 132 ? -0.541 -9.064 1.881 1.00 91.19 132 HIS A N 1
ATOM 1048 C CA . HIS A 1 132 ? -1.673 -9.669 1.158 1.00 91.19 132 HIS A CA 1
ATOM 1049 C C . HIS A 1 132 ? -2.547 -10.616 1.997 1.00 91.19 132 HIS A C 1
ATOM 1051 O O . HIS A 1 132 ? -3.734 -10.746 1.724 1.00 91.19 132 HIS A O 1
ATOM 1057 N N . GLU A 1 133 ? -1.993 -11.244 3.037 1.00 89.62 133 GLU A N 1
ATOM 1058 C CA . GLU A 1 133 ? -2.727 -12.139 3.945 1.00 89.62 133 GLU A CA 1
ATOM 1059 C C . GLU A 1 133 ? -3.541 -11.369 4.992 1.00 89.62 133 GLU A C 1
ATOM 1061 O O . GLU A 1 133 ? -4.448 -11.924 5.607 1.00 89.62 133 GLU A O 1
ATOM 1066 N N . LYS A 1 134 ? -3.210 -10.093 5.222 1.00 90.06 134 LYS A N 1
ATOM 1067 C CA . LYS A 1 134 ? -3.743 -9.293 6.333 1.00 90.06 134 LYS A CA 1
ATOM 1068 C C . LYS A 1 134 ? -4.743 -8.243 5.880 1.00 90.06 134 LYS A C 1
ATOM 1070 O O . LYS A 1 134 ? -5.681 -7.934 6.608 1.00 90.06 134 LYS A O 1
ATOM 1075 N N . VAL A 1 135 ? -4.522 -7.649 4.709 1.00 92.06 135 VAL A N 1
ATOM 1076 C CA . VAL A 1 135 ? -5.326 -6.533 4.199 1.00 92.06 135 VAL A CA 1
ATOM 1077 C C . VAL A 1 135 ? -5.604 -6.733 2.718 1.00 92.06 135 VAL A C 1
ATOM 1079 O O . VAL A 1 135 ? -4.738 -7.161 1.962 1.00 92.06 135 VAL A O 1
ATOM 1082 N N . ASN A 1 136 ? -6.794 -6.323 2.288 1.00 92.31 136 ASN A N 1
ATOM 1083 C CA . ASN A 1 136 ? -7.149 -6.247 0.877 1.00 92.31 136 ASN A CA 1
ATOM 1084 C C . ASN A 1 136 ? -6.254 -5.231 0.154 1.00 92.31 136 ASN A C 1
ATOM 1086 O O . ASN A 1 136 ? -6.335 -4.027 0.416 1.00 92.31 136 ASN A O 1
ATOM 1090 N N . ILE A 1 137 ? -5.399 -5.705 -0.753 1.00 93.00 137 ILE A N 1
ATOM 1091 C CA . ILE A 1 137 ? -4.492 -4.848 -1.524 1.00 93.00 137 ILE A CA 1
ATOM 1092 C C . ILE A 1 137 ? -5.130 -4.486 -2.862 1.00 93.00 137 ILE A C 1
ATOM 1094 O O . ILE A 1 137 ? -5.499 -5.364 -3.641 1.00 93.00 137 ILE A O 1
ATOM 1098 N N . VAL A 1 138 ? -5.175 -3.188 -3.159 1.00 93.31 138 VAL A N 1
ATOM 1099 C CA . VAL A 1 138 ? -5.534 -2.650 -4.475 1.00 93.31 138 VAL A CA 1
ATOM 1100 C C . VAL A 1 138 ? -4.288 -2.001 -5.085 1.00 93.31 138 VAL A C 1
ATOM 1102 O O . VAL A 1 138 ? -3.887 -0.921 -4.639 1.00 93.31 138 VAL A O 1
ATOM 1105 N N . PRO A 1 139 ? -3.639 -2.638 -6.078 1.00 92.31 139 PRO A N 1
ATOM 1106 C CA . PRO A 1 139 ? -2.483 -2.058 -6.749 1.00 92.31 139 PRO A CA 1
ATOM 1107 C C . PRO A 1 139 ? -2.907 -0.921 -7.689 1.00 92.31 139 PRO A C 1
ATOM 1109 O O . PRO A 1 139 ? -3.776 -1.087 -8.545 1.00 92.31 139 PRO A O 1
ATOM 1112 N N . LEU A 1 140 ? -2.258 0.233 -7.557 1.00 91.69 140 LEU A N 1
ATOM 1113 C CA . LEU A 1 140 ? -2.470 1.431 -8.362 1.00 91.69 140 LEU A CA 1
ATOM 1114 C C . LEU A 1 140 ? -1.161 1.842 -9.030 1.00 91.69 140 LEU A C 1
ATOM 1116 O O . LEU A 1 140 ? -0.122 1.916 -8.382 1.00 91.69 140 LEU A O 1
ATOM 1120 N N . ILE A 1 141 ? -1.210 2.165 -10.320 1.00 92.19 141 ILE A N 1
ATOM 1121 C CA . ILE A 1 141 ? -0.065 2.759 -11.019 1.00 92.19 141 ILE A CA 1
ATOM 1122 C C . ILE A 1 141 ? -0.056 4.255 -10.697 1.00 92.19 141 ILE A C 1
ATOM 1124 O O . ILE A 1 141 ? -0.991 4.977 -11.048 1.00 92.19 141 ILE A O 1
ATOM 1128 N N . ALA A 1 142 ? 0.986 4.708 -10.009 1.00 91.00 142 ALA A N 1
ATOM 1129 C CA . ALA A 1 142 ? 1.175 6.112 -9.673 1.00 91.00 142 ALA A CA 1
ATOM 1130 C C . ALA A 1 142 ? 1.528 6.940 -10.917 1.00 91.00 142 ALA A C 1
ATOM 1132 O O . ALA A 1 142 ? 2.127 6.412 -11.849 1.00 91.00 142 ALA A O 1
ATOM 1133 N N . LYS A 1 143 ? 1.191 8.240 -10.914 1.00 87.69 143 LYS A N 1
ATOM 1134 C CA . LYS A 1 143 ? 1.533 9.207 -11.984 1.00 87.69 143 LYS A CA 1
ATOM 1135 C C . LYS A 1 143 ? 1.337 8.644 -13.403 1.00 87.69 143 LYS A C 1
ATOM 1137 O O . LYS A 1 143 ? 2.234 8.675 -14.246 1.00 87.69 143 LYS A O 1
ATOM 1142 N N . ALA A 1 144 ? 0.160 8.066 -13.648 1.00 87.44 144 ALA A N 1
ATOM 1143 C CA . ALA A 1 144 ? -0.174 7.429 -14.922 1.00 87.44 144 ALA A CA 1
ATOM 1144 C C . ALA A 1 144 ? -0.197 8.412 -16.110 1.00 87.44 144 ALA A C 1
ATOM 1146 O O . ALA A 1 144 ? -0.125 7.982 -17.255 1.00 87.44 144 ALA A O 1
ATOM 1147 N N . ASP A 1 145 ? -0.259 9.717 -15.840 1.00 89.19 145 ASP A N 1
ATOM 1148 C CA . ASP A 1 145 ? -0.119 10.812 -16.802 1.00 89.19 145 ASP A CA 1
ATOM 1149 C C . ASP A 1 145 ? 1.253 10.845 -17.495 1.00 89.19 145 ASP A C 1
ATOM 1151 O O . ASP A 1 145 ? 1.372 11.369 -18.600 1.00 89.19 145 ASP A O 1
ATOM 1155 N N . CYS A 1 146 ? 2.277 10.239 -16.888 1.00 86.56 146 CYS A N 1
ATOM 1156 C CA . CYS A 1 146 ? 3.619 10.142 -17.461 1.00 86.56 146 CYS A CA 1
ATOM 1157 C C . CYS A 1 146 ? 3.762 9.047 -18.538 1.00 86.56 146 CYS A C 1
ATOM 1159 O O . CYS A 1 146 ? 4.818 8.960 -19.161 1.00 86.56 146 CYS A O 1
ATOM 1161 N N . LEU A 1 147 ? 2.752 8.191 -18.737 1.00 87.06 147 LEU A N 1
ATOM 1162 C CA . LEU A 1 147 ? 2.819 7.026 -19.625 1.00 87.06 147 LEU A CA 1
ATOM 1163 C C . LEU A 1 147 ? 1.810 7.119 -20.772 1.00 87.06 147 LEU A C 1
ATOM 1165 O O . LEU A 1 147 ? 0.676 7.573 -20.608 1.00 87.06 147 LEU A O 1
ATOM 1169 N N . VAL A 1 148 ? 2.188 6.596 -21.937 1.00 92.06 148 VAL A N 1
ATOM 1170 C CA . VAL A 1 148 ? 1.289 6.480 -23.091 1.00 92.06 148 VAL A CA 1
ATOM 1171 C C . VAL A 1 148 ? 0.280 5.342 -22.846 1.00 92.06 148 VAL A C 1
ATOM 1173 O O . VAL A 1 148 ? 0.633 4.316 -22.257 1.00 92.06 148 VAL A O 1
ATOM 1176 N N . PRO A 1 149 ? -0.977 5.422 -23.336 1.00 91.06 149 PRO A N 1
ATOM 1177 C CA . PRO A 1 149 ? -1.976 4.368 -23.118 1.00 91.06 149 PRO A CA 1
ATOM 1178 C C . PRO A 1 149 ? -1.541 2.957 -23.550 1.00 91.06 149 PRO A C 1
ATOM 1180 O O . PRO A 1 149 ? -1.968 1.965 -22.957 1.00 91.06 149 PRO A O 1
ATOM 1183 N N . SER A 1 150 ? -0.688 2.849 -24.572 1.00 91.75 150 SER A N 1
ATOM 1184 C CA . SER A 1 150 ? -0.107 1.578 -25.023 1.00 91.75 150 SER A CA 1
ATOM 1185 C C . SER A 1 150 ? 0.903 1.005 -24.022 1.00 91.75 150 SER A C 1
ATOM 1187 O O . SER A 1 150 ? 0.945 -0.209 -23.827 1.00 91.75 150 SER A O 1
ATOM 1189 N N . GLU A 1 151 ? 1.682 1.858 -23.361 1.00 89.88 151 GLU A N 1
ATOM 1190 C CA . GLU A 1 151 ? 2.648 1.480 -22.326 1.00 89.88 151 GLU A CA 1
ATOM 1191 C C . GLU A 1 151 ? 1.933 1.055 -21.047 1.00 89.88 151 GLU A C 1
ATOM 1193 O O . GLU A 1 151 ? 2.262 0.015 -20.483 1.00 89.88 151 GLU A O 1
ATOM 1198 N N . ILE A 1 152 ? 0.880 1.779 -20.651 1.00 90.44 152 ILE A N 1
ATOM 1199 C CA . ILE A 1 152 ? 0.049 1.432 -19.489 1.00 90.44 152 ILE A CA 1
ATOM 1200 C C . ILE A 1 152 ? -0.547 0.030 -19.641 1.00 90.44 152 ILE A C 1
ATOM 1202 O O . ILE A 1 152 ? -0.566 -0.737 -18.680 1.00 90.44 152 ILE A O 1
ATOM 1206 N N . ARG A 1 153 ? -1.040 -0.327 -20.836 1.00 91.31 153 ARG A N 1
ATOM 1207 C CA . ARG A 1 153 ? -1.591 -1.669 -21.096 1.00 91.31 153 ARG A CA 1
ATOM 1208 C C . ARG A 1 153 ? -0.532 -2.755 -20.913 1.00 91.31 153 ARG A C 1
ATOM 1210 O O . ARG A 1 153 ? -0.765 -3.685 -20.149 1.00 91.31 153 ARG A O 1
ATOM 1217 N N . LYS A 1 154 ? 0.645 -2.577 -21.522 1.00 91.94 154 LYS A N 1
ATOM 1218 C CA . LYS A 1 154 ? 1.778 -3.508 -21.383 1.00 91.94 154 LYS A CA 1
ATOM 1219 C C . LYS A 1 154 ? 2.245 -3.635 -19.933 1.00 91.94 154 LYS A C 1
ATOM 1221 O O . LYS A 1 154 ? 2.530 -4.735 -19.474 1.00 91.94 154 LYS A O 1
ATOM 1226 N N . LEU A 1 155 ? 2.309 -2.521 -19.204 1.00 90.88 155 LEU A N 1
ATOM 1227 C CA . LEU A 1 155 ? 2.699 -2.511 -17.797 1.00 90.88 155 LEU A CA 1
ATOM 1228 C C . LEU A 1 155 ? 1.669 -3.249 -16.932 1.00 90.88 155 LEU A C 1
ATOM 1230 O O . LEU A 1 155 ? 2.046 -4.057 -16.091 1.00 90.88 155 LEU A O 1
ATOM 1234 N N . LYS A 1 156 ? 0.369 -3.033 -17.170 1.00 91.12 156 LYS A N 1
ATOM 1235 C CA . LYS A 1 156 ? -0.708 -3.746 -16.466 1.00 91.12 156 LYS A CA 1
ATOM 1236 C C . LYS A 1 156 ? -0.675 -5.252 -16.714 1.00 91.12 156 LYS A C 1
ATOM 1238 O O . LYS A 1 156 ? -0.896 -6.006 -15.774 1.00 91.12 156 LYS A O 1
ATOM 1243 N N . GLU A 1 157 ? -0.431 -5.684 -17.948 1.00 92.38 157 GLU A N 1
ATOM 1244 C CA . GLU A 1 157 ? -0.293 -7.108 -18.284 1.00 92.38 157 GLU A CA 1
ATOM 1245 C C . GLU A 1 157 ? 0.871 -7.738 -17.518 1.00 92.38 157 GLU A C 1
ATOM 1247 O O . GLU A 1 157 ? 0.658 -8.690 -16.773 1.00 92.38 157 GLU A O 1
ATOM 1252 N N . ARG A 1 158 ? 2.058 -7.125 -17.576 1.00 91.69 158 ARG A N 1
ATOM 1253 C CA . ARG A 1 158 ? 3.235 -7.609 -16.841 1.00 91.69 158 ARG A CA 1
ATOM 1254 C C . ARG A 1 158 ? 3.027 -7.650 -15.332 1.00 91.69 158 ARG A C 1
ATOM 1256 O O . ARG A 1 158 ? 3.356 -8.647 -14.705 1.00 91.69 158 ARG A O 1
ATOM 1263 N N . ILE A 1 159 ? 2.450 -6.597 -14.747 1.00 92.12 159 ILE A N 1
ATOM 1264 C CA . ILE A 1 159 ? 2.169 -6.563 -13.306 1.00 92.12 159 ILE A CA 1
ATOM 1265 C C . ILE A 1 159 ? 1.218 -7.703 -12.923 1.00 92.12 159 ILE A C 1
ATOM 1267 O O . ILE A 1 159 ? 1.442 -8.350 -11.908 1.00 92.12 159 ILE A O 1
ATOM 1271 N N . ARG A 1 160 ? 0.182 -7.991 -13.724 1.00 91.44 160 ARG A N 1
ATOM 1272 C CA . ARG A 1 160 ? -0.725 -9.120 -13.453 1.00 91.44 160 ARG A CA 1
ATOM 1273 C C . ARG A 1 160 ? -0.015 -10.469 -13.536 1.00 91.44 160 ARG A C 1
ATOM 1275 O O . ARG A 1 160 ? -0.216 -11.292 -12.650 1.00 91.44 160 ARG A O 1
ATOM 1282 N N . GLU A 1 161 ? 0.819 -10.675 -14.553 1.00 92.56 161 GLU A N 1
ATOM 1283 C CA . GLU A 1 161 ? 1.623 -11.896 -14.697 1.00 92.56 161 GLU A CA 1
ATOM 1284 C C . GLU A 1 161 ? 2.572 -12.090 -13.508 1.00 92.56 161 GLU A C 1
ATOM 1286 O O . GLU A 1 161 ? 2.706 -13.194 -12.987 1.00 92.56 161 GLU A 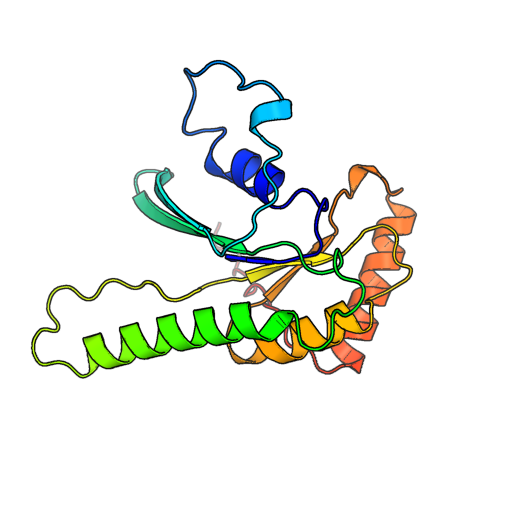O 1
ATOM 1291 N N . GLU A 1 162 ? 3.219 -11.020 -13.043 1.00 91.56 162 GLU A N 1
ATOM 1292 C CA . GLU A 1 162 ? 4.118 -11.086 -11.893 1.00 91.56 162 GLU A CA 1
ATOM 1293 C C . GLU A 1 162 ? 3.368 -11.323 -10.580 1.00 91.56 162 GLU A C 1
ATOM 1295 O O . GLU A 1 162 ? 3.820 -12.130 -9.772 1.00 91.56 162 GLU A O 1
ATOM 1300 N N . ILE A 1 163 ? 2.216 -10.679 -10.373 1.00 91.81 163 ILE A N 1
ATOM 1301 C CA . ILE A 1 163 ? 1.352 -10.914 -9.205 1.00 91.81 163 ILE A CA 1
ATOM 1302 C C . ILE A 1 163 ? 0.969 -12.394 -9.116 1.00 91.81 163 ILE A C 1
ATOM 1304 O O . ILE A 1 163 ? 1.123 -12.990 -8.049 1.00 91.81 163 ILE A O 1
ATOM 1308 N N . ASP A 1 164 ? 0.548 -12.994 -10.232 1.00 91.31 164 ASP A N 1
ATOM 1309 C CA . ASP A 1 164 ? 0.185 -14.413 -10.295 1.00 91.31 164 ASP A CA 1
ATOM 1310 C C . ASP A 1 164 ? 1.405 -15.318 -10.062 1.00 91.31 164 ASP A C 1
ATOM 1312 O O . ASP A 1 164 ? 1.401 -16.191 -9.195 1.00 91.31 164 ASP A O 1
ATOM 1316 N N . LYS A 1 165 ? 2.527 -15.022 -10.730 1.00 93.19 165 LYS A N 1
ATOM 1317 C CA . LYS A 1 165 ? 3.792 -15.752 -10.565 1.00 93.19 165 LYS A CA 1
ATOM 1318 C C . LYS A 1 165 ? 4.312 -15.735 -9.126 1.00 93.19 165 LYS A C 1
ATOM 1320 O O . LYS A 1 165 ? 4.924 -16.706 -8.677 1.00 93.19 165 LYS A O 1
ATOM 1325 N N . PHE A 1 166 ? 4.131 -14.627 -8.413 1.00 90.75 166 PHE A N 1
ATOM 1326 C CA . PHE A 1 166 ? 4.551 -14.487 -7.022 1.00 90.75 166 PHE A CA 1
ATOM 1327 C C . PHE A 1 166 ? 3.507 -14.983 -6.014 1.00 90.75 166 PHE A C 1
ATOM 1329 O O . PHE A 1 166 ? 3.854 -15.056 -4.832 1.00 90.75 166 PHE A O 1
ATOM 1336 N N . GLY A 1 167 ? 2.299 -15.348 -6.459 1.00 89.94 167 GLY A N 1
ATOM 1337 C CA . GLY A 1 167 ? 1.202 -15.817 -5.610 1.00 89.94 167 GLY A CA 1
ATOM 1338 C C . GLY A 1 167 ? 0.583 -14.713 -4.753 1.00 89.94 167 GLY A C 1
ATOM 1339 O O . GLY A 1 167 ? 0.179 -14.965 -3.624 1.00 89.94 167 GLY A O 1
ATOM 1340 N N . ILE A 1 168 ? 0.565 -13.469 -5.240 1.00 91.56 168 ILE A N 1
ATOM 1341 C CA . ILE A 1 168 ? 0.049 -12.332 -4.476 1.00 91.56 168 ILE A CA 1
ATOM 1342 C C . ILE A 1 168 ? -1.467 -12.219 -4.680 1.00 91.56 168 ILE A C 1
ATOM 1344 O O . ILE A 1 168 ? -1.942 -11.892 -5.766 1.00 91.56 168 ILE A O 1
ATOM 1348 N N . HIS A 1 169 ? -2.242 -12.425 -3.617 1.00 88.00 169 HIS A N 1
ATOM 1349 C CA . HIS A 1 169 ? -3.684 -12.210 -3.620 1.00 88.00 169 HIS A CA 1
ATOM 1350 C C . HIS A 1 169 ? -4.014 -10.715 -3.567 1.00 88.00 169 HIS A C 1
ATOM 1352 O O . HIS A 1 169 ? -3.812 -10.042 -2.557 1.00 88.00 169 HIS A O 1
ATOM 1358 N N . VAL A 1 170 ? -4.521 -10.188 -4.680 1.00 89.62 170 VAL A N 1
ATOM 1359 C CA . VAL A 1 170 ? -5.075 -8.832 -4.756 1.00 89.62 170 VAL A CA 1
ATOM 1360 C C . VAL A 1 170 ? -6.584 -8.859 -4.571 1.00 89.62 170 VAL A C 1
ATOM 1362 O O . VAL A 1 170 ? -7.237 -9.863 -4.855 1.00 89.62 170 VAL A O 1
ATOM 1365 N N . TYR A 1 171 ? -7.142 -7.737 -4.122 1.00 89.69 171 TYR A N 1
ATOM 1366 C CA . TYR A 1 171 ? -8.584 -7.596 -3.983 1.00 89.69 171 TYR A CA 1
ATOM 1367 C C . TYR A 1 171 ? -9.262 -7.717 -5.349 1.00 89.69 171 TYR A C 1
ATOM 1369 O O . TYR A 1 171 ? -9.004 -6.925 -6.261 1.00 89.69 171 TYR A O 1
ATOM 1377 N N . GLN A 1 172 ? -10.131 -8.713 -5.481 1.00 84.31 172 GLN A N 1
ATOM 1378 C CA . GLN A 1 172 ? -11.021 -8.844 -6.621 1.00 84.31 172 GLN A CA 1
ATOM 1379 C C . GLN A 1 172 ? -12.329 -8.165 -6.254 1.00 84.31 172 GLN A C 1
ATOM 1381 O O . GLN A 1 172 ? -12.940 -8.483 -5.233 1.00 84.31 172 GLN A O 1
ATOM 1386 N N . PHE A 1 173 ? -12.738 -7.204 -7.075 1.00 82.81 173 PHE A N 1
ATOM 1387 C CA . PHE A 1 173 ? -14.074 -6.656 -6.937 1.00 82.81 173 PHE A CA 1
ATOM 1388 C C . PHE A 1 173 ? -15.059 -7.794 -7.199 1.00 82.81 173 PHE A C 1
ATOM 1390 O O . PHE A 1 173 ? -14.895 -8.481 -8.212 1.00 82.81 173 PHE A O 1
ATOM 1397 N N . PRO A 1 174 ? -16.039 -8.022 -6.307 1.00 81.94 174 PRO A N 1
ATOM 1398 C CA . PRO A 1 174 ? -17.134 -8.909 -6.649 1.00 81.94 174 PRO A CA 1
ATOM 1399 C C . PRO A 1 174 ? -17.740 -8.401 -7.957 1.00 81.94 174 PRO A C 1
ATOM 1401 O O . PRO A 1 174 ? -17.848 -7.186 -8.155 1.00 81.94 174 PRO A O 1
ATOM 1404 N N . GLU A 1 175 ? -18.076 -9.319 -8.862 1.00 64.56 175 GLU A N 1
ATOM 1405 C CA . GLU A 1 175 ? -18.947 -8.989 -9.982 1.00 64.56 175 GLU A CA 1
ATOM 1406 C C . GLU A 1 175 ? -20.226 -8.453 -9.342 1.00 64.56 175 GLU A C 1
ATOM 1408 O O . GLU A 1 175 ? -20.986 -9.202 -8.733 1.00 64.56 175 GLU A O 1
ATOM 1413 N N . CYS A 1 176 ? -20.393 -7.129 -9.337 1.00 55.16 176 CYS A N 1
ATOM 1414 C CA . CYS A 1 176 ? -21.684 -6.557 -9.025 1.00 55.16 176 CYS A CA 1
ATOM 1415 C C . CYS A 1 176 ? -22.610 -7.131 -10.089 1.00 55.16 176 CYS A C 1
ATOM 1417 O O . CYS A 1 176 ? -22.474 -6.766 -11.259 1.00 55.16 176 CYS A O 1
ATOM 1419 N N . ASP A 1 177 ? -23.506 -8.036 -9.694 1.00 46.41 177 ASP A N 1
ATOM 1420 C CA . ASP A 1 177 ? -24.733 -8.226 -10.443 1.00 46.41 177 ASP A CA 1
ATOM 1421 C C . ASP A 1 177 ? -25.294 -6.822 -10.640 1.00 46.41 177 ASP A C 1
ATOM 1423 O O . ASP A 1 177 ? -25.501 -6.069 -9.682 1.00 46.41 177 ASP A O 1
ATOM 1427 N N . SER A 1 178 ? -25.369 -6.425 -11.903 1.00 47.78 178 SER A N 1
ATOM 1428 C CA . SER A 1 178 ? -25.902 -5.150 -12.344 1.00 47.78 178 SER A CA 1
ATOM 1429 C C . SER A 1 178 ? -27.398 -5.123 -12.027 1.00 47.78 178 SER A C 1
ATOM 1431 O O . SER A 1 178 ? -28.225 -5.246 -12.923 1.00 47.78 178 SER A O 1
ATOM 1433 N N . ASP A 1 179 ? -27.759 -4.989 -10.757 1.00 51.34 179 ASP A N 1
ATOM 1434 C CA . ASP A 1 179 ? -29.088 -4.556 -10.351 1.00 51.34 179 ASP A CA 1
ATOM 1435 C C . ASP A 1 179 ? -29.136 -3.024 -10.479 1.00 51.34 179 ASP A C 1
ATOM 1437 O O . ASP A 1 179 ? -29.067 -2.304 -9.483 1.00 51.34 179 ASP A O 1
ATOM 1441 N N . GLU A 1 180 ? -29.133 -2.564 -11.741 1.00 37.31 180 GLU A N 1
ATOM 1442 C CA . GLU A 1 180 ? -29.838 -1.396 -12.322 1.00 37.31 180 GLU A CA 1
ATOM 1443 C C . GLU A 1 180 ? -29.431 -1.150 -13.789 1.00 37.31 180 GLU A C 1
ATOM 1445 O O . GLU A 1 180 ? -28.227 -0.945 -14.075 1.00 37.31 180 GLU A O 1
#

Sequence (180 aa):
MVAGESGLGKSTLVHSLFLTDLYKDRKLLSAEERISQTVEILKHTVDIEEKGVKLKLTIVDTPGFGDAVNNTECWKPITDYVDQQFEQYFRDESGLNRKNIQDNRVHCCLYFISPFGHGLRPVDVGFMKALHEKVNIVPLIAKADCLVPSEIRKLKERIREEIDKFGIHVYQFPECDSDE

Radius of gyration: 18.09 Å; chains: 1; bounding box: 50×45×54 Å

Organism: Homo sapiens (NCBI:txid9606)

Secondary structure (DSSP, 8-state):
-EEEBTTS-HHHHHIIIIITTT-TT-----GGGG-----S-EEEEEEEEETTEEEEEEEEEPPPBSSSS--TTTTHHHHHHHHHHHHHHHHHHHSS-GGG----S--EEEEEE-TT-SS--HHHHHHHHHHTTTSEEEEEETTGGGS-HHHHHHHHHHHHHHHHHHT--PPPPP------